Protein AF-F6RQW1-F1 (afdb_monomer_lite)

Sequence (175 aa):
MISTFKEEARGLATSPASPSTQGLGTNCGDVLDTESSKKTVKKPLDSYGLGDPAAKFSQRSPYLSSRGSIIKCFRDAAEEGYKAYHLDEYDEDKNPNGIINFGTSENKLCFDLLSSRLNQKDMHHIKPPLLQYPDWKGHMCLRNEIARFLSYYCKAPAPLKPENVSNPVLQLSEI

InterPro domains:
  IPR015421 Pyridoxal phosphate-dependent transferase, major domain [G3DSA:3.40.640.10] (122-165)
  IPR015422 Pyridoxal phosphate-dependent transferase, small domain [G3DSA:3.90.1150.10] (88-121)
  IPR015424 Pyridoxal phosphate-dependent transferase [SSF53383] (80-164)

Organism: Monodelphis domestica (NCBI:txid13616)

pLDDT: mean 70.62, std 27.82, range [26.86, 97.88]

Secondary structure (DSSP, 8-state):
-------------PPPPPPP--------------------------------TTS------TTS-HHHHHHHHHHHHHHHHHHHHHHSB-BTTTBTTSBP--S-----TTHHHHHHHHTSGGGG---GGGGSPPPTT--HHHHHHHHHHHHHTS--SSPPPTTTTT-GGGSTT--

Radius of gyration: 28.1 Å; chains: 1; bounding box: 72×67×49 Å

Structure (mmCIF, N/CA/C/O backbone):
data_AF-F6RQW1-F1
#
_entry.id   AF-F6RQW1-F1
#
loop_
_atom_site.group_PDB
_atom_site.id
_atom_site.type_symbol
_atom_site.label_atom_id
_atom_site.label_alt_id
_atom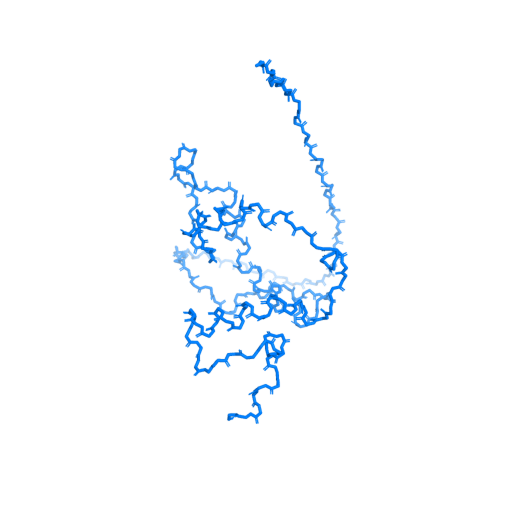_site.label_comp_id
_atom_site.label_asym_id
_atom_site.label_entity_id
_atom_site.label_seq_id
_atom_site.pdbx_PDB_ins_code
_atom_site.Cartn_x
_atom_site.Cartn_y
_atom_site.Cartn_z
_atom_site.occupancy
_atom_site.B_iso_or_equiv
_atom_site.auth_seq_id
_atom_site.auth_comp_id
_atom_site.auth_asym_id
_atom_site.auth_atom_id
_atom_site.pdbx_PDB_model_num
ATOM 1 N N . MET A 1 1 ? -16.714 41.490 -6.643 1.00 36.75 1 MET A N 1
ATOM 2 C CA . MET A 1 1 ? -15.473 42.242 -6.367 1.00 36.75 1 MET A CA 1
ATOM 3 C C . MET A 1 1 ? -14.332 41.261 -6.582 1.00 36.75 1 MET A C 1
ATOM 5 O O . MET A 1 1 ? -14.262 40.266 -5.875 1.00 36.75 1 MET A O 1
ATOM 9 N N . ILE A 1 2 ? -13.602 41.431 -7.682 1.00 39.34 2 ILE A N 1
ATOM 10 C CA . ILE A 1 2 ? -12.632 40.466 -8.213 1.00 39.34 2 ILE A CA 1
ATOM 11 C C . ILE A 1 2 ? -11.334 40.663 -7.427 1.00 39.34 2 ILE A C 1
ATOM 13 O O . ILE A 1 2 ? -10.835 41.784 -7.382 1.00 39.34 2 ILE A O 1
ATOM 17 N N . SER A 1 3 ? -10.818 39.615 -6.782 1.00 37.75 3 SER A N 1
ATOM 18 C CA . SER A 1 3 ? -9.495 39.650 -6.156 1.00 37.75 3 SER A CA 1
ATOM 19 C C . SER A 1 3 ? -8.563 38.700 -6.898 1.00 37.75 3 SER A C 1
ATOM 21 O O . SER A 1 3 ? -8.879 37.539 -7.143 1.00 37.75 3 SER A O 1
ATOM 23 N N . THR A 1 4 ? -7.458 39.287 -7.327 1.00 34.47 4 THR A N 1
ATOM 24 C CA . THR A 1 4 ? -6.377 38.787 -8.168 1.00 34.47 4 THR A CA 1
ATOM 25 C C . THR A 1 4 ? -5.566 37.688 -7.482 1.00 34.47 4 THR A C 1
ATOM 27 O O . THR A 1 4 ? -5.033 37.914 -6.396 1.00 34.47 4 THR A O 1
ATOM 30 N N . PHE A 1 5 ? -5.386 36.543 -8.143 1.00 34.56 5 PHE A N 1
ATOM 31 C CA . PHE A 1 5 ? -4.338 35.588 -7.784 1.00 34.56 5 PHE A CA 1
ATOM 32 C C . PHE A 1 5 ? -3.014 36.058 -8.386 1.00 34.56 5 PHE A C 1
ATOM 34 O O . PHE A 1 5 ? -2.886 36.205 -9.599 1.00 34.56 5 PHE A O 1
ATOM 41 N N . LYS A 1 6 ? -2.048 36.344 -7.514 1.00 30.83 6 LYS A N 1
ATOM 42 C CA . LYS A 1 6 ? -0.673 36.670 -7.879 1.00 30.83 6 LYS A CA 1
ATOM 43 C C . LYS A 1 6 ? 0.106 35.362 -7.993 1.00 30.83 6 LYS A C 1
ATOM 45 O O . LYS A 1 6 ? 0.265 34.650 -7.008 1.00 30.83 6 LYS A O 1
ATOM 50 N N . GLU A 1 7 ? 0.554 35.069 -9.204 1.00 34.03 7 GLU A N 1
ATOM 51 C CA . GLU A 1 7 ? 1.535 34.037 -9.518 1.00 34.03 7 GLU A CA 1
ATOM 52 C C . 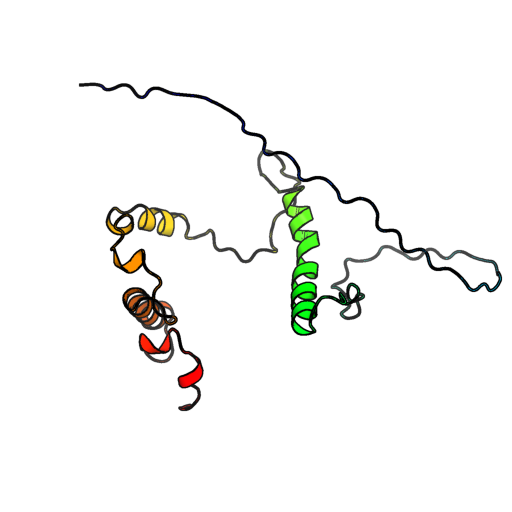GLU A 1 7 ? 2.901 34.461 -8.953 1.00 34.03 7 GLU A C 1
ATOM 54 O O . GLU A 1 7 ? 3.369 35.572 -9.214 1.00 34.03 7 GLU A O 1
ATOM 59 N N . GLU A 1 8 ? 3.534 33.601 -8.154 1.00 28.55 8 GLU A N 1
ATOM 60 C CA . GLU A 1 8 ? 4.944 33.747 -7.796 1.00 28.55 8 GLU A CA 1
ATOM 61 C C . GLU A 1 8 ? 5.686 32.450 -8.129 1.00 28.55 8 GLU A C 1
ATOM 63 O O . GLU A 1 8 ? 5.578 31.438 -7.439 1.00 28.55 8 GLU A O 1
ATOM 68 N N . ALA A 1 9 ? 6.439 32.505 -9.225 1.00 37.00 9 ALA A N 1
ATOM 69 C CA . ALA A 1 9 ? 7.482 31.557 -9.568 1.00 37.00 9 ALA A CA 1
ATOM 70 C C . ALA A 1 9 ? 8.755 31.888 -8.777 1.00 37.00 9 ALA A C 1
ATOM 72 O O . ALA A 1 9 ? 9.210 33.029 -8.816 1.00 37.00 9 ALA A O 1
ATOM 73 N N . ARG A 1 10 ? 9.324 30.890 -8.091 1.00 32.34 10 ARG A N 1
ATOM 74 C CA . ARG A 1 10 ? 10.693 30.793 -7.530 1.00 32.34 10 ARG A CA 1
ATOM 75 C C . ARG A 1 10 ? 10.733 29.450 -6.787 1.00 32.34 10 ARG A C 1
ATOM 77 O O . ARG A 1 10 ? 9.860 29.200 -5.974 1.00 32.34 10 ARG A O 1
ATOM 84 N N . GLY A 1 11 ? 11.650 28.513 -6.952 1.00 29.45 11 GLY A N 1
ATOM 85 C CA . GLY A 1 11 ? 12.872 28.348 -7.722 1.00 29.45 11 GLY A CA 1
ATOM 86 C C . GLY A 1 11 ? 13.408 26.962 -7.321 1.00 29.45 11 GLY A C 1
ATOM 87 O O . GLY A 1 11 ? 13.123 26.492 -6.217 1.00 29.45 11 GLY A O 1
ATOM 88 N N . LEU A 1 12 ? 14.122 26.280 -8.220 1.00 34.78 12 LEU A N 1
ATOM 89 C CA . LEU A 1 12 ? 14.779 25.004 -7.928 1.00 34.78 12 LEU A CA 1
ATOM 90 C C . LEU A 1 12 ? 15.654 25.127 -6.671 1.00 34.78 12 LEU A C 1
ATOM 92 O O . LEU A 1 12 ? 16.595 25.919 -6.649 1.00 34.78 12 LEU A O 1
ATOM 96 N N . ALA A 1 13 ? 15.390 24.295 -5.667 1.00 28.39 13 ALA A N 1
ATOM 97 C CA . ALA A 1 13 ? 16.327 24.024 -4.587 1.00 28.39 13 ALA A CA 1
ATOM 98 C C . ALA A 1 13 ? 16.864 22.600 -4.763 1.00 28.39 13 ALA A C 1
ATOM 100 O O . ALA A 1 13 ? 16.285 21.620 -4.299 1.00 28.39 13 ALA A O 1
ATOM 101 N N . THR A 1 14 ? 17.972 22.507 -5.494 1.00 33.06 14 THR A N 1
ATOM 102 C CA . THR A 1 14 ? 18.844 21.336 -5.572 1.00 33.06 14 THR A CA 1
ATOM 103 C C . THR A 1 14 ? 19.398 21.055 -4.176 1.00 33.06 14 THR A C 1
ATOM 105 O O . THR A 1 14 ? 20.117 21.885 -3.622 1.00 33.06 14 THR A O 1
ATOM 108 N N . SER A 1 15 ? 19.062 19.907 -3.589 1.00 31.03 15 SER A N 1
ATOM 109 C CA . SER A 1 15 ? 19.667 19.480 -2.323 1.00 31.03 15 SER A CA 1
ATOM 110 C C . SER A 1 15 ? 21.021 18.809 -2.605 1.00 31.03 15 SER A C 1
ATOM 112 O O . SER A 1 15 ? 21.099 17.989 -3.525 1.00 31.03 15 SER A O 1
ATOM 114 N N . PRO A 1 16 ? 22.102 19.166 -1.890 1.00 33.16 16 PRO A N 1
ATOM 115 C CA . PRO A 1 16 ? 23.449 18.710 -2.208 1.00 33.16 16 PRO A CA 1
ATOM 116 C C . PRO A 1 16 ? 23.653 17.225 -1.886 1.00 33.16 16 PRO A C 1
ATOM 118 O O . PRO A 1 16 ? 23.247 16.718 -0.839 1.00 33.16 16 PRO A O 1
ATOM 121 N N . ALA A 1 17 ? 24.332 16.548 -2.812 1.00 31.11 17 ALA A N 1
ATOM 122 C CA . ALA A 1 17 ? 24.816 15.184 -2.681 1.00 31.11 17 ALA A CA 1
ATOM 123 C C . ALA A 1 17 ? 25.651 15.006 -1.402 1.00 31.11 17 ALA A C 1
ATOM 125 O O . ALA A 1 17 ? 26.542 15.801 -1.103 1.00 31.11 17 ALA A O 1
ATOM 126 N N . SER A 1 18 ? 25.375 13.934 -0.660 1.00 34.59 18 SER A N 1
ATOM 127 C CA . SER A 1 18 ? 26.215 13.514 0.464 1.00 34.59 18 SER A CA 1
ATOM 128 C C . SER A 1 18 ? 27.504 12.859 -0.060 1.00 34.59 18 SER A C 1
ATOM 130 O O . SER A 1 18 ? 27.444 12.109 -1.037 1.00 34.59 18 SER A O 1
ATOM 132 N N . PRO A 1 19 ? 28.672 13.140 0.546 1.00 31.61 19 PRO A N 1
ATOM 133 C CA . PRO A 1 19 ? 29.965 12.748 0.002 1.00 31.61 19 PRO A CA 1
ATOM 134 C C . PRO A 1 19 ? 30.224 11.245 0.133 1.00 31.61 19 PRO A C 1
ATOM 136 O O . PRO A 1 19 ? 29.923 10.614 1.146 1.00 31.61 19 PRO A O 1
ATOM 139 N N . SER A 1 20 ? 30.841 10.697 -0.914 1.00 31.69 20 SER A N 1
ATOM 140 C CA . SER A 1 20 ? 31.350 9.333 -0.983 1.00 31.69 20 SER A CA 1
ATOM 141 C C . SER A 1 20 ? 32.371 9.063 0.121 1.00 31.69 20 SER A C 1
ATOM 143 O O . SER A 1 20 ? 33.364 9.783 0.234 1.00 31.69 20 SER A O 1
ATOM 145 N N . THR A 1 21 ? 32.207 7.974 0.866 1.00 33.12 21 THR A N 1
ATOM 146 C CA . THR A 1 21 ? 33.311 7.404 1.643 1.00 33.12 21 THR A CA 1
ATOM 147 C C . THR A 1 21 ? 34.084 6.453 0.735 1.00 33.12 21 THR A C 1
ATOM 149 O O . THR A 1 21 ? 33.697 5.305 0.530 1.00 33.12 21 THR A O 1
ATOM 152 N N . GLN A 1 22 ? 35.161 6.963 0.139 1.00 31.77 22 GLN A N 1
ATOM 153 C CA . GLN A 1 22 ? 36.210 6.125 -0.427 1.00 31.77 22 GLN A CA 1
ATOM 154 C C . GLN A 1 22 ? 37.004 5.461 0.703 1.00 31.77 22 GLN A C 1
ATOM 156 O O . GLN A 1 22 ? 37.346 6.107 1.689 1.00 31.77 22 GLN A O 1
ATOM 161 N N . GLY A 1 23 ? 37.354 4.194 0.483 1.00 32.53 23 GLY A N 1
ATOM 162 C CA . GLY A 1 23 ? 38.606 3.609 0.949 1.00 32.53 23 GLY A CA 1
ATOM 163 C C . GLY A 1 23 ? 38.657 3.177 2.410 1.00 32.53 23 GLY A C 1
ATOM 164 O O . GLY A 1 23 ? 39.188 3.888 3.254 1.00 32.53 23 GLY A O 1
ATOM 165 N N . LEU A 1 24 ? 38.278 1.927 2.676 1.00 29.42 24 LEU A N 1
ATOM 166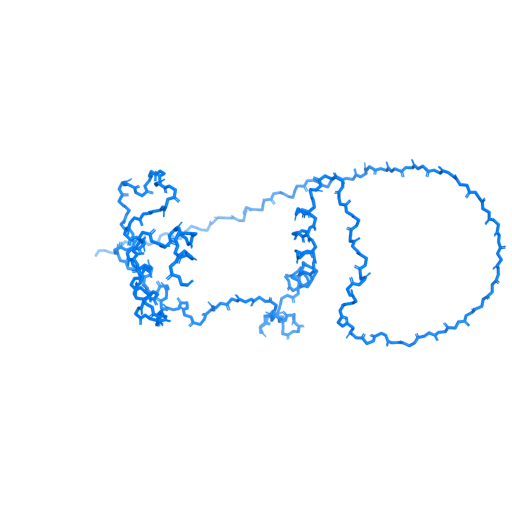 C CA . LEU A 1 24 ? 38.972 1.159 3.704 1.00 29.42 24 LEU A CA 1
ATOM 167 C C . LEU A 1 24 ? 39.499 -0.118 3.062 1.00 29.42 24 LEU A C 1
ATOM 169 O O . LEU A 1 24 ? 38.782 -1.098 2.876 1.00 29.42 24 LEU A O 1
ATOM 173 N N . GLY A 1 25 ? 40.757 -0.039 2.631 1.00 30.44 25 GLY A N 1
ATOM 174 C CA . GLY A 1 25 ? 41.509 -1.195 2.185 1.00 30.44 25 GLY A CA 1
ATOM 175 C C . GLY A 1 25 ? 41.657 -2.187 3.331 1.00 30.44 25 GLY A C 1
ATOM 176 O O . GLY A 1 25 ? 41.841 -1.814 4.489 1.00 30.44 25 GLY A O 1
ATOM 177 N N . THR A 1 26 ? 41.595 -3.467 3.007 1.00 29.75 26 THR A N 1
ATOM 178 C CA . THR A 1 26 ? 42.080 -4.512 3.901 1.00 29.75 26 THR A CA 1
ATOM 179 C C . THR A 1 26 ? 42.995 -5.395 3.075 1.00 29.75 26 THR A C 1
ATOM 181 O O . THR A 1 26 ? 42.563 -6.307 2.381 1.00 29.75 26 THR A O 1
ATOM 184 N N . ASN A 1 27 ? 44.276 -5.030 3.101 1.00 28.92 27 ASN A N 1
ATOM 185 C CA . ASN A 1 27 ? 45.362 -5.944 2.794 1.00 28.92 27 ASN A CA 1
ATOM 186 C C . ASN A 1 27 ? 45.441 -6.978 3.920 1.00 28.92 27 ASN A C 1
ATOM 188 O O . ASN A 1 27 ? 45.518 -6.589 5.082 1.00 28.92 27 ASN A O 1
ATOM 192 N N . CYS A 1 28 ? 45.491 -8.255 3.555 1.00 29.55 28 CYS A N 1
ATOM 193 C CA . CYS A 1 28 ? 46.308 -9.266 4.225 1.00 29.55 28 CYS A CA 1
ATOM 194 C C . CYS A 1 28 ? 46.630 -10.355 3.189 1.00 29.55 28 CYS A C 1
ATOM 196 O O . CYS A 1 28 ? 45.740 -11.107 2.793 1.00 29.55 28 CYS A O 1
ATOM 198 N N . GLY A 1 29 ? 47.890 -10.388 2.731 1.00 27.50 29 GLY A N 1
ATOM 199 C CA . GLY A 1 29 ? 48.512 -11.572 2.115 1.00 27.50 29 GLY A CA 1
ATOM 200 C C . GLY A 1 29 ? 48.717 -12.665 3.171 1.00 27.50 29 GLY A C 1
ATOM 201 O O . GLY A 1 29 ? 48.343 -12.488 4.327 1.00 27.50 29 GLY A O 1
ATOM 202 N N . ASP A 1 30 ? 49.281 -13.832 2.910 1.00 28.86 30 ASP A N 1
ATOM 203 C CA . ASP A 1 30 ? 49.892 -14.489 1.752 1.00 28.86 30 ASP A CA 1
ATOM 204 C C . ASP A 1 30 ? 49.701 -15.997 2.015 1.00 28.86 30 ASP A C 1
ATOM 206 O O . ASP A 1 30 ? 49.583 -16.384 3.175 1.00 28.86 30 ASP A O 1
ATOM 210 N N . VAL A 1 31 ? 49.704 -16.843 0.982 1.00 26.86 31 VAL A N 1
ATOM 211 C CA . VAL A 1 31 ? 50.581 -18.032 0.867 1.00 26.86 31 VAL A CA 1
ATOM 212 C C . VAL A 1 31 ? 50.398 -18.606 -0.543 1.00 26.86 31 VAL A C 1
ATOM 214 O O . VAL A 1 31 ? 49.288 -18.851 -1.010 1.00 26.86 31 VAL A O 1
ATOM 217 N N . LEU A 1 32 ? 51.537 -18.749 -1.215 1.00 37.31 32 LEU A N 1
ATOM 218 C CA . LEU A 1 32 ? 51.747 -19.230 -2.577 1.00 37.31 32 LEU A CA 1
ATOM 219 C C . LEU A 1 32 ? 51.485 -20.737 -2.700 1.00 37.31 32 LEU A C 1
ATOM 221 O O . LEU A 1 32 ? 51.855 -21.473 -1.795 1.00 37.31 32 LEU A O 1
ATOM 225 N N . ASP A 1 33 ? 50.977 -21.177 -3.857 1.00 29.11 33 ASP A N 1
ATOM 226 C CA . ASP A 1 33 ? 51.566 -22.309 -4.590 1.00 29.11 33 ASP A CA 1
ATOM 227 C C . ASP A 1 33 ? 51.076 -22.392 -6.058 1.00 29.11 33 ASP A C 1
ATOM 229 O O . ASP A 1 33 ? 49.920 -22.682 -6.347 1.00 29.11 33 ASP A O 1
ATOM 233 N N . THR A 1 34 ? 52.015 -22.071 -6.955 1.00 28.38 34 THR A N 1
ATOM 234 C CA . THR A 1 34 ? 52.484 -22.810 -8.149 1.00 28.38 34 THR A CA 1
ATOM 235 C C . THR A 1 34 ? 51.514 -23.257 -9.277 1.00 28.38 34 THR A C 1
ATOM 237 O O . THR A 1 34 ? 50.506 -23.921 -9.075 1.00 28.38 34 THR A O 1
ATOM 240 N N . GLU A 1 35 ? 51.912 -22.900 -10.512 1.00 28.61 35 GLU A N 1
ATOM 241 C CA . GLU A 1 35 ? 51.287 -23.043 -11.847 1.00 28.61 35 GLU A CA 1
ATOM 242 C C . GLU A 1 35 ? 50.701 -24.417 -12.254 1.00 28.61 35 GLU A C 1
ATOM 244 O O . GLU A 1 35 ? 51.266 -25.453 -11.920 1.00 28.61 35 GLU A O 1
ATOM 249 N N . SER A 1 36 ? 49.709 -24.420 -13.175 1.00 27.06 36 SER A N 1
ATOM 250 C CA . SER A 1 36 ? 49.837 -25.089 -14.499 1.00 27.06 36 SER A CA 1
ATOM 251 C C . SER A 1 36 ? 48.648 -24.865 -15.471 1.00 27.06 36 SER A C 1
ATOM 253 O O . SER A 1 36 ? 47.511 -25.255 -15.226 1.00 27.06 36 SER A O 1
ATOM 255 N N . SER A 1 37 ? 48.970 -24.237 -16.608 1.00 31.08 37 SER A N 1
ATOM 256 C CA . SER A 1 37 ? 48.526 -24.419 -18.011 1.00 31.08 37 SER A CA 1
ATOM 257 C C . SER A 1 37 ? 47.265 -25.238 -18.432 1.00 31.08 37 SER A C 1
ATOM 259 O O . SER A 1 37 ? 47.185 -26.444 -18.226 1.00 31.08 37 SER A O 1
ATOM 261 N N . LYS A 1 38 ? 46.486 -24.595 -19.337 1.00 31.30 38 LYS A N 1
ATOM 262 C CA . LYS A 1 38 ? 45.814 -25.088 -20.584 1.00 31.30 38 LYS A CA 1
ATOM 263 C C . LYS A 1 38 ? 44.316 -25.500 -20.602 1.00 31.30 38 LYS A C 1
ATOM 265 O O . LYS A 1 38 ? 43.949 -26.614 -20.262 1.00 31.30 38 LYS A O 1
ATOM 270 N N . LYS A 1 39 ? 43.566 -24.677 -21.365 1.00 30.62 39 LYS A N 1
ATOM 271 C CA . LYS A 1 39 ? 42.705 -24.984 -22.546 1.00 30.62 39 LYS A CA 1
ATOM 272 C C . LYS A 1 39 ? 41.180 -24.770 -22.418 1.00 30.62 39 LYS A C 1
ATOM 274 O O . LYS A 1 39 ? 40.499 -25.282 -21.545 1.00 30.62 39 LYS A O 1
ATOM 279 N N . THR A 1 40 ? 40.695 -24.013 -23.404 1.00 37.41 40 THR A N 1
ATOM 280 C CA . THR A 1 40 ? 39.353 -23.511 -23.732 1.00 37.41 40 THR A CA 1
ATOM 281 C C . THR A 1 40 ? 38.262 -24.574 -23.895 1.00 37.41 40 THR A C 1
ATOM 283 O O . THR A 1 40 ? 38.472 -25.515 -24.654 1.00 37.41 40 THR A O 1
ATOM 286 N N . VAL A 1 41 ? 37.052 -24.314 -23.373 1.00 29.30 41 VAL A N 1
ATOM 287 C CA . VAL A 1 41 ? 35.773 -24.760 -23.970 1.00 29.30 41 VAL A CA 1
ATOM 288 C C . VAL A 1 41 ? 34.698 -23.690 -23.721 1.00 29.30 41 VAL A C 1
ATOM 290 O O . VAL A 1 41 ? 34.424 -23.326 -22.582 1.00 29.30 41 VAL A O 1
ATOM 293 N N . LYS A 1 42 ? 34.102 -23.172 -24.803 1.00 42.56 42 LYS A N 1
ATOM 294 C CA . LYS A 1 42 ? 32.938 -22.271 -24.782 1.00 42.56 42 LYS A CA 1
ATOM 295 C C . LYS A 1 42 ? 31.710 -23.040 -24.270 1.00 42.56 42 LYS A C 1
ATOM 297 O O . LYS A 1 42 ? 31.465 -24.141 -24.760 1.00 42.56 42 LYS A O 1
ATOM 302 N N . LYS A 1 43 ? 30.918 -22.463 -23.358 1.00 31.64 43 LYS A N 1
ATOM 303 C CA . LYS A 1 43 ? 29.569 -22.954 -23.021 1.00 31.64 43 LYS A CA 1
ATOM 304 C C . LYS A 1 43 ? 28.496 -21.902 -23.348 1.00 31.64 43 LYS A C 1
ATOM 306 O O . LYS A 1 43 ? 28.815 -20.715 -23.343 1.00 31.64 43 LYS A O 1
ATOM 311 N N . PRO A 1 44 ? 27.285 -22.346 -23.728 1.00 31.92 44 PRO A N 1
ATOM 312 C CA . PRO A 1 44 ? 26.281 -21.521 -24.384 1.00 31.92 44 PRO A CA 1
ATOM 313 C C . PRO A 1 44 ? 25.393 -20.765 -23.391 1.00 31.92 44 PRO A C 1
ATOM 315 O O . PRO A 1 44 ? 25.065 -21.295 -22.339 1.00 31.92 44 PRO A O 1
ATOM 318 N N . LEU A 1 45 ? 25.009 -19.558 -23.817 1.00 33.62 45 LEU A N 1
ATOM 319 C CA . LEU A 1 45 ? 23.781 -18.809 -23.526 1.00 33.62 45 LEU A CA 1
ATOM 320 C C . LEU A 1 45 ? 23.000 -19.255 -22.273 1.00 33.62 45 LEU A C 1
ATOM 322 O O . LEU A 1 45 ? 22.186 -20.177 -22.337 1.00 33.62 45 LEU A O 1
ATOM 326 N N . ASP A 1 46 ? 23.223 -18.554 -21.160 1.00 33.25 46 ASP A N 1
ATOM 327 C CA . ASP A 1 46 ? 22.472 -18.745 -19.922 1.00 33.25 46 ASP A CA 1
ATOM 328 C C . ASP A 1 46 ? 21.017 -18.296 -20.114 1.00 33.25 46 ASP A C 1
ATOM 330 O O . ASP A 1 46 ? 20.698 -17.117 -20.268 1.00 33.25 46 ASP A O 1
ATOM 334 N N . SER A 1 47 ? 20.126 -19.283 -20.125 1.00 33.53 47 SER A N 1
ATOM 335 C CA . SER A 1 47 ? 18.691 -19.121 -19.943 1.00 33.53 47 SER A CA 1
ATOM 336 C C . SER A 1 47 ? 18.412 -18.472 -18.588 1.00 33.53 47 SER A C 1
ATOM 338 O O . SER A 1 47 ? 18.967 -18.918 -17.586 1.00 33.53 47 SER A O 1
ATOM 340 N N . TYR A 1 48 ? 17.521 -17.480 -18.557 1.00 39.03 48 TYR A N 1
ATOM 341 C CA . TYR A 1 48 ? 17.018 -16.817 -17.351 1.00 39.03 48 TYR A CA 1
ATOM 342 C C . TYR A 1 48 ? 16.535 -17.843 -16.315 1.00 39.03 48 TYR A C 1
ATOM 344 O O . TYR A 1 48 ? 15.421 -18.364 -16.385 1.00 39.03 48 TYR A O 1
ATOM 352 N N . GLY A 1 49 ? 17.429 -18.178 -15.387 1.00 32.97 49 GLY A N 1
ATOM 353 C CA . GLY A 1 49 ? 17.224 -19.167 -14.346 1.00 32.97 49 GLY A CA 1
ATOM 354 C C . GLY A 1 49 ? 16.592 -18.521 -13.126 1.00 32.97 49 GLY A C 1
ATOM 355 O O . GLY A 1 49 ? 17.174 -17.632 -12.510 1.00 32.97 49 GLY A O 1
ATOM 356 N N . LEU A 1 50 ? 15.404 -19.009 -12.778 1.00 41.41 50 LEU A N 1
ATOM 357 C CA . LEU A 1 50 ? 14.830 -18.931 -11.442 1.00 41.41 50 LEU A CA 1
ATOM 358 C C . LEU A 1 50 ? 15.929 -19.266 -10.419 1.00 41.41 50 LEU A C 1
ATOM 360 O O . LEU A 1 50 ? 16.479 -20.365 -10.453 1.00 41.41 50 LEU A O 1
ATOM 364 N N . GLY A 1 51 ? 16.292 -18.282 -9.594 1.00 42.84 51 GLY A N 1
ATOM 365 C CA . GLY A 1 51 ? 17.494 -18.307 -8.764 1.00 42.84 51 GLY A CA 1
ATOM 366 C C . GLY A 1 51 ? 17.644 -19.591 -7.949 1.00 42.84 51 GLY A C 1
ATOM 367 O O . GLY A 1 51 ? 16.737 -20.000 -7.226 1.00 42.84 51 GLY A O 1
ATOM 368 N N . ASP A 1 52 ? 18.817 -20.206 -8.076 1.00 40.75 52 ASP A N 1
ATOM 369 C CA . ASP A 1 52 ? 19.282 -21.304 -7.237 1.00 40.75 52 ASP A CA 1
ATOM 370 C C . ASP A 1 52 ? 19.174 -20.898 -5.749 1.00 40.75 52 ASP A C 1
ATOM 372 O O . ASP A 1 52 ? 19.712 -19.855 -5.373 1.00 40.75 52 ASP A O 1
ATOM 376 N N . PRO A 1 53 ? 18.517 -21.673 -4.865 1.00 47.28 53 PRO A N 1
ATOM 377 C CA . PRO A 1 53 ? 18.531 -21.411 -3.423 1.00 47.28 53 PRO A CA 1
ATOM 378 C C . PRO A 1 53 ? 19.937 -21.512 -2.796 1.00 47.28 53 PRO A C 1
ATOM 380 O O . PRO A 1 53 ? 20.116 -21.120 -1.642 1.00 47.28 53 PRO A O 1
ATOM 383 N N . ALA A 1 54 ? 20.938 -22.003 -3.538 1.00 41.62 54 ALA A N 1
ATOM 384 C CA . ALA A 1 54 ? 22.358 -21.937 -3.195 1.00 41.62 54 ALA A CA 1
ATOM 385 C C . ALA A 1 54 ? 23.074 -20.680 -3.738 1.00 41.62 54 ALA A C 1
ATOM 387 O O . ALA A 1 54 ? 24.293 -20.551 -3.564 1.00 41.62 54 ALA A O 1
ATOM 388 N N . ALA A 1 55 ? 22.348 -19.737 -4.359 1.00 48.56 55 ALA A N 1
ATOM 389 C CA . ALA A 1 55 ? 22.868 -18.429 -4.740 1.00 48.56 55 ALA A CA 1
ATOM 390 C C . ALA A 1 55 ? 23.476 -17.768 -3.502 1.00 48.56 55 ALA A C 1
ATOM 392 O O . ALA A 1 55 ? 22.801 -17.484 -2.513 1.00 48.56 55 ALA A O 1
ATOM 393 N N . LYS A 1 56 ? 24.802 -17.631 -3.559 1.00 46.66 56 LYS A N 1
ATOM 394 C CA . LYS A 1 56 ? 25.691 -17.280 -2.458 1.00 46.66 56 LYS A CA 1
ATOM 395 C C . LYS A 1 56 ? 25.054 -16.221 -1.570 1.00 46.66 56 LYS A C 1
ATOM 397 O O . LYS A 1 56 ? 24.912 -15.076 -1.993 1.00 46.66 56 LYS A O 1
ATOM 402 N N . PHE A 1 57 ? 24.715 -16.609 -0.339 1.00 51.41 57 PHE A N 1
ATOM 403 C CA . PHE A 1 57 ? 24.373 -15.663 0.711 1.00 51.41 57 PHE A CA 1
ATOM 404 C C . PHE A 1 57 ? 25.415 -14.548 0.672 1.00 51.41 57 PHE A C 1
ATOM 406 O O . PHE A 1 57 ? 26.604 -14.805 0.890 1.00 51.41 57 PHE A O 1
ATOM 413 N N . SER A 1 58 ? 24.973 -13.331 0.342 1.00 57.91 58 SER A N 1
ATOM 414 C CA . SER A 1 58 ? 25.775 -12.126 0.520 1.00 57.91 58 SER A CA 1
ATOM 415 C C . SER A 1 58 ? 26.397 -12.236 1.906 1.00 57.91 58 SER A C 1
ATOM 417 O O . SER A 1 58 ? 25.659 -12.505 2.861 1.00 57.91 58 SER A O 1
ATOM 419 N N . GLN A 1 59 ? 27.736 -12.196 1.989 1.00 63.59 59 GLN A N 1
ATOM 420 C CA . GLN A 1 59 ? 28.464 -12.598 3.194 1.00 63.59 59 GLN A CA 1
ATOM 421 C C . GLN A 1 59 ? 27.761 -12.054 4.432 1.00 63.59 59 GLN A C 1
ATOM 423 O O . GLN A 1 59 ? 27.449 -10.860 4.514 1.00 63.59 59 GLN A O 1
ATOM 428 N N . ARG A 1 60 ? 27.443 -12.961 5.360 1.00 69.25 60 ARG A N 1
ATOM 429 C CA . ARG A 1 60 ? 26.677 -12.628 6.552 1.00 69.25 60 ARG A CA 1
ATOM 430 C C . ARG A 1 60 ? 27.383 -11.479 7.259 1.00 69.25 60 ARG A C 1
ATOM 432 O O . ARG A 1 60 ? 28.501 -11.644 7.734 1.00 69.25 60 ARG A O 1
ATOM 439 N N . SER A 1 61 ? 26.731 -10.318 7.288 1.00 78.31 61 SER A N 1
ATOM 440 C CA . SER A 1 61 ? 27.302 -9.140 7.930 1.00 78.31 61 SER A CA 1
ATOM 441 C C . SER A 1 61 ? 27.635 -9.487 9.382 1.00 78.31 61 SER A C 1
ATOM 443 O O . SER A 1 61 ? 26.743 -9.966 10.091 1.00 78.31 61 SER A O 1
ATOM 445 N N . PRO A 1 62 ? 28.865 -9.223 9.854 1.00 85.81 62 PRO A N 1
ATOM 446 C CA . PRO A 1 62 ? 29.227 -9.475 11.245 1.00 85.81 62 PRO A CA 1
ATOM 447 C C . PRO A 1 62 ? 28.449 -8.565 12.210 1.00 85.81 62 PRO A C 1
ATOM 449 O O . PRO A 1 62 ? 28.387 -8.838 13.404 1.00 85.81 62 PRO A O 1
ATOM 452 N N . TYR A 1 63 ? 27.817 -7.507 11.692 1.00 92.44 63 TYR A N 1
ATOM 453 C CA . TYR A 1 63 ? 27.036 -6.538 12.457 1.00 92.44 63 TYR A CA 1
ATOM 454 C C . TYR A 1 63 ? 25.540 -6.876 12.534 1.00 92.44 63 TYR A C 1
ATOM 456 O O . TYR A 1 63 ? 24.791 -6.176 13.215 1.00 92.44 63 TYR A O 1
ATOM 464 N N . LEU A 1 64 ? 25.072 -7.918 11.831 1.00 92.62 64 LEU A N 1
ATOM 465 C CA . LEU A 1 64 ? 23.661 -8.310 11.830 1.00 92.62 64 LEU A CA 1
ATOM 466 C C . LEU A 1 64 ? 23.433 -9.596 12.624 1.00 92.62 64 LEU A C 1
ATOM 468 O O . LEU A 1 64 ? 24.111 -10.608 12.453 1.00 92.62 64 LEU A O 1
ATOM 472 N N . SER A 1 65 ? 22.374 -9.597 13.433 1.00 93.69 65 SER A N 1
ATOM 473 C CA . SER A 1 65 ? 21.854 -10.824 14.041 1.00 93.69 65 SER A CA 1
ATOM 474 C C . SER A 1 65 ? 21.388 -11.822 12.971 1.00 93.69 65 SER A C 1
ATOM 476 O O . SER A 1 65 ? 21.221 -11.472 11.799 1.00 93.69 65 SER A O 1
ATOM 478 N N . SER A 1 66 ? 21.117 -13.077 13.352 1.00 89.25 66 SER A N 1
ATOM 479 C CA . SER A 1 66 ? 20.525 -14.071 12.432 1.00 89.25 66 SER A CA 1
ATOM 480 C C . SER A 1 66 ? 19.227 -13.555 11.803 1.00 89.25 66 SER A C 1
ATOM 482 O O . SER A 1 66 ? 19.062 -13.620 10.589 1.00 89.25 66 SER A O 1
ATOM 484 N N . ARG A 1 67 ? 18.345 -12.949 12.613 1.00 92.12 67 ARG A N 1
ATOM 485 C CA . ARG A 1 67 ? 17.094 -12.343 12.132 1.00 92.12 67 ARG A CA 1
ATOM 486 C C . ARG A 1 67 ? 17.358 -11.176 11.177 1.00 92.12 67 ARG A C 1
ATOM 488 O O . ARG A 1 67 ? 16.720 -11.101 10.133 1.00 92.12 67 ARG A O 1
ATOM 495 N N . GLY A 1 68 ? 18.309 -10.299 11.506 1.00 91.69 68 GLY A N 1
ATOM 496 C CA . GLY A 1 68 ? 18.704 -9.194 10.626 1.00 91.69 68 GLY A CA 1
ATOM 497 C C . GLY A 1 68 ? 19.279 -9.682 9.293 1.00 91.69 68 GLY A C 1
ATOM 498 O O . GLY A 1 68 ? 18.975 -9.117 8.248 1.00 91.69 68 GLY A O 1
ATOM 499 N N . SER A 1 69 ? 20.040 -10.777 9.322 1.00 88.81 69 SER A N 1
ATOM 500 C CA . SER A 1 69 ? 20.625 -11.396 8.127 1.00 88.81 69 SER A CA 1
ATOM 501 C C . SER A 1 69 ? 19.548 -11.961 7.195 1.00 88.81 69 SER A C 1
ATOM 503 O O . SER A 1 69 ? 19.610 -11.739 5.990 1.00 88.81 69 SER A O 1
ATOM 505 N N . ILE A 1 70 ? 18.528 -12.630 7.747 1.00 88.38 70 ILE A N 1
ATOM 506 C CA . ILE A 1 70 ? 17.393 -13.159 6.972 1.00 88.38 70 ILE A CA 1
ATOM 507 C C . ILE A 1 70 ? 16.602 -12.018 6.318 1.00 88.38 70 ILE A C 1
ATOM 509 O O . ILE A 1 70 ? 16.333 -12.067 5.121 1.00 88.38 70 ILE A O 1
ATOM 513 N N . ILE A 1 71 ? 16.273 -10.965 7.077 1.00 87.94 71 ILE A N 1
ATOM 514 C CA . ILE A 1 71 ? 15.544 -9.797 6.551 1.00 87.94 71 ILE A CA 1
ATOM 515 C C . ILE A 1 71 ? 16.326 -9.128 5.414 1.00 87.94 71 ILE A C 1
ATOM 517 O O . ILE A 1 71 ? 15.731 -8.753 4.405 1.00 87.94 71 ILE A O 1
ATOM 521 N N . LYS A 1 72 ? 17.650 -8.997 5.565 1.00 87.75 72 LYS A N 1
ATOM 522 C CA . LYS A 1 72 ? 18.514 -8.457 4.514 1.00 87.75 72 LYS A CA 1
ATOM 523 C C . LYS A 1 72 ? 18.418 -9.294 3.235 1.00 87.75 72 LYS A C 1
ATOM 525 O O . LYS A 1 72 ? 18.186 -8.724 2.182 1.00 87.75 72 LYS A O 1
ATOM 530 N N . CYS A 1 73 ? 18.499 -10.622 3.330 1.00 82.31 73 CYS A N 1
ATOM 531 C CA . CYS A 1 73 ? 18.408 -11.492 2.151 1.00 82.31 73 CYS A CA 1
ATOM 532 C C . CYS A 1 73 ? 17.106 -11.277 1.360 1.00 82.31 73 CYS A C 1
ATOM 534 O O . CYS A 1 73 ? 17.148 -11.152 0.141 1.00 82.31 73 CYS A O 1
ATOM 536 N N . 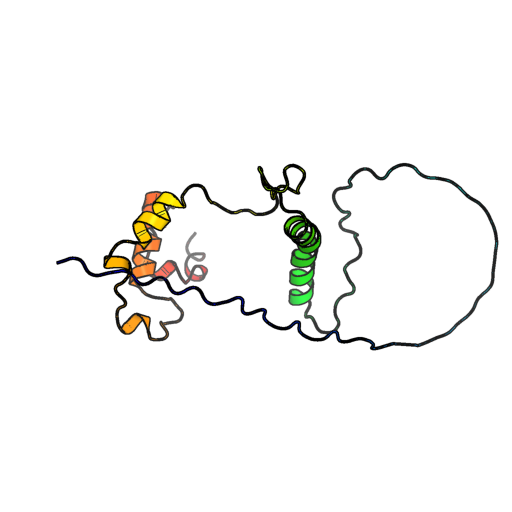PHE A 1 74 ? 15.960 -11.182 2.046 1.00 79.31 74 PHE A N 1
ATOM 537 C CA . PHE A 1 74 ? 14.678 -10.901 1.387 1.00 79.31 74 PHE A CA 1
ATOM 538 C C . PHE A 1 74 ? 14.653 -9.541 0.683 1.00 79.31 74 PHE A C 1
ATOM 540 O O . PHE A 1 74 ? 14.063 -9.418 -0.386 1.00 79.31 74 PHE A O 1
ATOM 547 N N . ARG A 1 75 ? 15.279 -8.520 1.278 1.00 83.19 75 ARG A N 1
ATOM 548 C CA . ARG A 1 75 ? 15.373 -7.181 0.684 1.00 83.19 75 ARG A CA 1
ATOM 549 C C . ARG A 1 75 ? 16.272 -7.180 -0.548 1.00 83.19 75 ARG A C 1
ATOM 551 O O . ARG A 1 75 ? 15.852 -6.680 -1.587 1.00 83.19 75 ARG A O 1
ATOM 558 N N . ASP A 1 76 ? 17.474 -7.734 -0.421 1.00 83.81 76 ASP A N 1
ATOM 559 C CA . ASP A 1 76 ? 18.486 -7.734 -1.479 1.00 83.81 76 ASP A CA 1
ATOM 560 C C . ASP A 1 76 ? 17.947 -8.427 -2.745 1.00 83.81 76 ASP A C 1
ATOM 562 O O . ASP A 1 76 ? 18.164 -7.941 -3.852 1.00 83.81 76 ASP A O 1
ATOM 566 N N . ALA A 1 77 ? 17.157 -9.498 -2.585 1.00 78.81 77 ALA A N 1
ATOM 567 C CA . ALA A 1 77 ? 16.566 -10.248 -3.695 1.00 78.81 77 ALA A CA 1
ATOM 568 C C . ALA A 1 77 ? 15.656 -9.410 -4.617 1.00 78.81 77 ALA A C 1
ATOM 570 O O . ALA A 1 77 ? 15.553 -9.709 -5.804 1.00 78.81 77 ALA A O 1
ATOM 571 N N . ALA A 1 78 ? 14.996 -8.372 -4.095 1.00 80.38 78 ALA A N 1
ATOM 572 C CA . ALA A 1 78 ? 14.114 -7.501 -4.877 1.00 80.38 78 ALA A CA 1
ATOM 573 C C . ALA A 1 78 ? 14.771 -6.160 -5.261 1.00 80.38 78 ALA A C 1
ATOM 575 O O . ALA A 1 78 ? 14.247 -5.432 -6.105 1.00 80.38 78 ALA A O 1
ATOM 576 N N . GLU A 1 79 ? 15.902 -5.810 -4.641 1.00 88.25 79 GLU A N 1
ATOM 577 C CA . GLU A 1 79 ? 16.498 -4.476 -4.738 1.00 88.25 79 GLU A CA 1
ATOM 578 C C . GLU A 1 79 ? 17.074 -4.178 -6.128 1.00 88.25 79 GLU A C 1
ATOM 580 O O . GLU A 1 79 ? 16.902 -3.067 -6.629 1.00 88.25 79 GLU A O 1
ATOM 585 N N . GLU A 1 80 ? 17.740 -5.148 -6.759 1.00 88.69 80 GLU A N 1
ATOM 586 C CA . GLU A 1 80 ? 18.370 -4.960 -8.073 1.00 88.69 80 GLU A CA 1
ATOM 587 C C . GLU A 1 80 ? 17.335 -4.616 -9.151 1.00 88.69 80 GLU A C 1
ATOM 589 O O . GLU A 1 80 ? 17.456 -3.590 -9.821 1.00 88.69 80 GLU A O 1
ATOM 594 N N . GLY A 1 81 ? 16.270 -5.417 -9.252 1.00 90.31 81 GLY A N 1
ATOM 595 C CA . GLY A 1 81 ? 15.182 -5.176 -10.200 1.00 90.31 81 GLY A CA 1
ATOM 596 C C . GLY A 1 81 ? 14.440 -3.870 -9.916 1.00 90.31 81 GLY A C 1
ATOM 597 O O . GLY A 1 81 ? 14.134 -3.120 -10.841 1.00 90.31 81 GLY A O 1
ATOM 598 N N . TYR A 1 82 ? 14.215 -3.550 -8.638 1.00 92.00 82 TYR A N 1
ATOM 599 C CA . TYR A 1 82 ? 13.573 -2.296 -8.248 1.00 92.00 82 TYR A CA 1
ATOM 600 C C . TYR A 1 82 ? 14.413 -1.070 -8.637 1.00 92.00 82 TYR A C 1
ATOM 602 O O . TYR A 1 82 ? 13.867 -0.096 -9.157 1.00 92.00 82 TYR A O 1
ATOM 610 N N . LYS A 1 83 ? 15.737 -1.113 -8.430 1.00 94.25 83 LYS A N 1
ATOM 611 C CA . LYS A 1 83 ? 16.657 -0.040 -8.842 1.00 94.25 83 LYS A CA 1
ATOM 612 C C . LYS A 1 83 ? 16.725 0.103 -10.357 1.00 94.25 83 LYS A C 1
ATOM 614 O O . LYS A 1 83 ? 16.653 1.226 -10.841 1.00 94.25 83 LYS A O 1
ATOM 619 N N . ALA A 1 84 ? 16.846 -1.008 -11.085 1.00 94.25 84 ALA A N 1
ATOM 620 C CA . ALA A 1 84 ? 16.868 -0.993 -12.545 1.00 94.25 84 ALA A CA 1
ATOM 621 C C . ALA A 1 84 ? 15.592 -0.350 -13.106 1.00 94.25 84 ALA A C 1
ATOM 623 O O . ALA A 1 84 ? 15.685 0.559 -13.923 1.00 94.25 84 ALA A O 1
ATOM 624 N N . TYR A 1 85 ? 14.424 -0.734 -12.579 1.00 95.56 85 TYR A N 1
ATOM 625 C CA . TYR A 1 85 ? 13.144 -0.118 -12.933 1.00 95.56 85 TYR A CA 1
ATOM 626 C C . TYR A 1 85 ? 13.136 1.404 -12.720 1.00 95.56 85 TYR A C 1
ATOM 628 O O . TYR A 1 85 ? 12.737 2.126 -13.620 1.00 95.56 85 TYR A O 1
ATOM 636 N N . HIS A 1 86 ? 13.617 1.916 -11.581 1.00 95.44 86 HIS A N 1
ATOM 637 C CA . HIS A 1 86 ? 13.613 3.368 -11.328 1.00 95.44 86 HIS A CA 1
ATOM 638 C C . HIS A 1 86 ? 14.596 4.153 -12.207 1.00 95.44 86 HIS A C 1
ATOM 640 O O . HIS A 1 86 ? 14.441 5.362 -12.364 1.00 95.44 86 HIS A O 1
ATOM 646 N N . LEU A 1 87 ? 15.634 3.498 -12.730 1.00 96.88 87 LEU A N 1
ATOM 647 C CA . LEU A 1 87 ? 16.603 4.128 -13.629 1.00 96.88 87 LEU A CA 1
ATOM 648 C C . LEU A 1 87 ? 16.120 4.167 -15.082 1.00 96.88 87 LEU A C 1
ATOM 650 O O . LEU A 1 87 ? 16.595 5.005 -15.845 1.00 96.88 87 LEU A O 1
ATOM 654 N N . ASP A 1 88 ? 15.201 3.279 -15.450 1.00 97.38 88 ASP A N 1
ATOM 655 C CA . ASP A 1 88 ? 14.688 3.120 -16.808 1.00 97.38 88 ASP A CA 1
ATOM 656 C C . ASP A 1 88 ? 13.179 2.860 -16.768 1.00 97.38 88 ASP A C 1
ATOM 658 O O . ASP A 1 88 ? 12.687 1.842 -17.239 1.00 97.38 88 ASP A O 1
ATOM 662 N N . GLU A 1 89 ? 12.433 3.748 -16.115 1.00 97.44 89 GLU A N 1
ATOM 663 C CA . GLU A 1 89 ? 10.992 3.578 -15.937 1.00 97.44 89 GLU A CA 1
ATOM 664 C C . GLU A 1 89 ? 10.258 3.736 -17.274 1.00 97.44 89 GLU A C 1
ATOM 666 O O . GLU A 1 89 ? 10.526 4.666 -18.040 1.00 97.44 89 GLU A O 1
ATOM 671 N N . TYR A 1 90 ? 9.319 2.827 -17.543 1.00 97.81 90 TYR A N 1
ATOM 672 C CA . TYR A 1 90 ? 8.402 2.945 -18.671 1.00 97.81 90 TYR A CA 1
ATOM 673 C C . TYR A 1 90 ? 7.491 4.171 -18.526 1.00 97.81 90 TYR A C 1
ATOM 675 O O . TYR A 1 90 ? 6.795 4.331 -17.523 1.00 97.81 90 TYR A O 1
ATOM 683 N N . ASP A 1 91 ? 7.432 4.983 -19.576 1.00 97.19 91 ASP A N 1
ATOM 684 C CA . ASP A 1 91 ? 6.478 6.082 -19.743 1.00 97.19 91 ASP A CA 1
ATOM 685 C C . ASP A 1 91 ? 6.019 6.076 -21.204 1.00 97.19 91 ASP A C 1
ATOM 687 O O . ASP A 1 91 ? 6.849 6.018 -22.108 1.00 97.19 91 ASP A O 1
ATOM 691 N N . GLU A 1 92 ? 4.709 6.115 -21.442 1.00 97.31 92 GLU A N 1
ATOM 692 C CA . GLU A 1 92 ? 4.133 5.953 -22.784 1.00 97.31 92 GLU A CA 1
ATOM 693 C C . GLU A 1 92 ? 4.662 6.993 -23.789 1.00 97.31 92 GLU A C 1
ATOM 695 O O . GLU A 1 92 ? 4.924 6.656 -24.945 1.00 97.31 92 GLU A O 1
ATOM 700 N N . ASP A 1 93 ? 4.902 8.225 -23.332 1.00 97.88 93 ASP A N 1
ATOM 701 C CA . ASP A 1 93 ? 5.334 9.340 -24.176 1.00 97.88 93 ASP A CA 1
ATOM 702 C C . ASP A 1 93 ? 6.857 9.544 -24.144 1.00 97.88 93 ASP A C 1
ATOM 704 O O . ASP A 1 93 ? 7.480 9.870 -25.158 1.00 97.88 93 ASP A O 1
ATOM 708 N N . LYS A 1 94 ? 7.471 9.401 -22.964 1.00 97.69 94 LYS A N 1
ATOM 709 C CA . LYS A 1 94 ? 8.878 9.761 -22.720 1.00 97.69 94 LYS A CA 1
ATOM 710 C C . LYS A 1 94 ? 9.828 8.582 -22.858 1.00 97.69 94 LYS A C 1
ATOM 712 O O . LYS A 1 94 ? 10.974 8.785 -23.256 1.00 97.69 94 LYS A O 1
ATOM 717 N N . ASN A 1 95 ? 9.385 7.381 -22.495 1.00 97.75 95 ASN A N 1
ATOM 718 C CA . ASN A 1 95 ? 10.217 6.184 -22.497 1.00 97.75 95 ASN A CA 1
ATOM 719 C C . ASN A 1 95 ? 9.393 4.914 -22.777 1.00 97.75 95 ASN A C 1
ATOM 721 O O . ASN A 1 95 ? 9.232 4.063 -21.896 1.00 97.75 95 ASN A O 1
ATOM 725 N N . PRO A 1 96 ? 8.880 4.749 -24.010 1.00 97.31 96 PRO A N 1
ATOM 726 C CA . PRO A 1 96 ? 8.027 3.614 -24.358 1.00 97.31 96 PRO A CA 1
ATOM 727 C C . PRO A 1 96 ? 8.774 2.269 -24.357 1.00 97.31 96 PRO A C 1
ATOM 729 O O . PRO A 1 96 ? 8.148 1.219 -24.461 1.00 97.31 96 PRO A O 1
ATOM 732 N N . ASN A 1 97 ? 10.107 2.284 -24.252 1.00 97.88 97 ASN A N 1
ATOM 733 C CA . ASN A 1 97 ? 10.939 1.084 -24.153 1.00 97.88 97 ASN A CA 1
ATOM 734 C C . ASN A 1 97 ? 11.419 0.807 -22.721 1.00 97.88 97 ASN A C 1
ATOM 736 O O . ASN A 1 97 ? 12.180 -0.140 -22.524 1.00 97.88 97 ASN A O 1
ATOM 740 N N . GLY A 1 98 ? 11.003 1.625 -21.750 1.00 97.81 98 GLY A N 1
ATOM 741 C CA . GLY A 1 98 ? 11.396 1.458 -20.360 1.00 97.81 98 GLY A CA 1
ATOM 742 C C . GLY A 1 98 ? 10.825 0.189 -19.728 1.00 97.81 98 GLY A C 1
ATOM 743 O O . GLY A 1 98 ? 9.950 -0.500 -20.261 1.00 97.81 98 GLY A O 1
ATOM 744 N N . ILE A 1 99 ? 11.322 -0.111 -18.540 1.00 97.88 99 ILE A N 1
ATOM 745 C CA . ILE A 1 99 ? 10.945 -1.253 -17.721 1.00 97.88 99 ILE A CA 1
ATOM 746 C C . ILE A 1 99 ? 9.561 -1.018 -17.103 1.00 97.88 99 ILE A C 1
ATOM 748 O O . ILE A 1 99 ? 9.311 -0.014 -16.434 1.00 97.88 99 ILE A O 1
ATOM 752 N N . ILE A 1 100 ? 8.668 -1.997 -17.268 1.00 96.88 100 ILE A N 1
ATOM 753 C CA . ILE A 1 100 ? 7.336 -2.012 -16.650 1.00 96.88 100 ILE A CA 1
ATOM 754 C C . ILE A 1 100 ? 7.399 -2.733 -15.295 1.00 96.88 100 ILE A C 1
ATOM 756 O O . ILE A 1 100 ? 7.889 -3.860 -15.188 1.00 96.88 100 ILE A O 1
ATOM 760 N N . ASN A 1 101 ? 6.860 -2.106 -14.246 1.00 94.19 101 ASN A N 1
ATOM 761 C CA . ASN A 1 101 ? 6.872 -2.655 -12.890 1.00 94.19 101 ASN A CA 1
ATOM 762 C C . ASN A 1 101 ? 5.721 -3.646 -12.646 1.00 94.19 101 ASN A C 1
ATOM 764 O O . ASN A 1 101 ? 4.609 -3.256 -12.299 1.00 94.19 101 ASN A O 1
ATOM 768 N N . PHE A 1 102 ? 6.026 -4.941 -12.745 1.00 93.44 102 PHE A N 1
ATOM 769 C CA . PHE A 1 102 ? 5.157 -6.029 -12.271 1.00 93.44 102 PHE A CA 1
ATOM 770 C C . PHE A 1 102 ? 5.571 -6.592 -10.901 1.00 93.44 102 PHE A C 1
ATOM 772 O O . PHE A 1 102 ? 4.917 -7.489 -10.374 1.00 93.44 102 PHE A O 1
ATOM 779 N N . GLY A 1 103 ? 6.662 -6.087 -10.317 1.00 91.19 103 GLY A N 1
ATOM 780 C CA . GLY A 1 103 ? 7.211 -6.583 -9.051 1.00 91.19 103 GLY A CA 1
ATOM 781 C C . GLY A 1 103 ? 6.549 -5.994 -7.803 1.00 91.19 103 GLY A C 1
ATOM 782 O O . GLY A 1 103 ? 6.763 -6.496 -6.701 1.00 91.19 103 GLY A O 1
ATOM 783 N N . THR A 1 104 ? 5.747 -4.936 -7.950 1.00 91.75 104 THR A N 1
ATOM 784 C CA . THR A 1 104 ? 5.139 -4.217 -6.822 1.00 91.75 104 THR A CA 1
ATOM 785 C C . THR A 1 104 ? 3.659 -4.555 -6.689 1.00 91.75 104 THR A C 1
ATOM 787 O O . THR A 1 104 ? 2.863 -4.307 -7.589 1.00 91.75 104 THR A O 1
ATOM 790 N N . SER A 1 105 ? 3.270 -5.092 -5.532 1.00 92.94 105 SER A N 1
ATOM 791 C CA . SER A 1 105 ? 1.866 -5.363 -5.196 1.00 92.94 105 SER A CA 1
ATOM 792 C C . SER A 1 105 ? 1.171 -4.098 -4.678 1.00 92.94 105 SER A C 1
ATOM 794 O O . SER A 1 105 ? 0.942 -3.949 -3.479 1.00 92.94 105 SER A O 1
ATOM 796 N N . GLU A 1 106 ? 0.860 -3.168 -5.579 1.00 92.81 106 GLU A N 1
ATOM 797 C CA . GLU A 1 106 ? 0.168 -1.909 -5.275 1.00 92.81 106 GLU A CA 1
ATOM 798 C C . GLU A 1 106 ? -1.238 -1.889 -5.894 1.00 92.81 106 GLU A C 1
ATOM 800 O O . GLU A 1 106 ? -1.429 -2.284 -7.043 1.00 92.81 106 GLU A O 1
ATOM 805 N N . ASN A 1 107 ? -2.236 -1.394 -5.153 1.00 93.25 107 ASN A N 1
ATOM 806 C CA . ASN A 1 107 ? -3.586 -1.188 -5.676 1.00 93.25 107 ASN A CA 1
ATOM 807 C C . ASN A 1 107 ? -3.828 0.295 -5.995 1.00 93.25 107 ASN A C 1
ATOM 809 O O . ASN A 1 107 ? -4.106 1.087 -5.095 1.00 93.25 107 ASN A O 1
ATOM 813 N N . LYS A 1 108 ? -3.787 0.644 -7.286 1.00 94.31 108 LYS A N 1
ATOM 814 C CA . LYS A 1 108 ? -4.101 1.994 -7.795 1.00 94.31 108 LYS A CA 1
ATOM 815 C C . LYS A 1 108 ? -5.556 2.158 -8.257 1.00 94.31 108 LYS A C 1
ATOM 817 O O . LYS A 1 108 ? -5.972 3.268 -8.571 1.00 94.31 108 LYS A O 1
ATOM 822 N N . LEU A 1 109 ? -6.340 1.075 -8.288 1.00 96.50 109 LEU A N 1
ATOM 823 C CA . LEU A 1 109 ? -7.668 1.045 -8.916 1.00 96.50 109 LEU A CA 1
ATOM 824 C C . LEU A 1 109 ? -8.719 1.872 -8.169 1.00 96.50 109 LEU A C 1
ATOM 826 O O . LEU A 1 109 ? -9.675 2.321 -8.783 1.00 96.50 109 LEU A O 1
ATOM 830 N N . CYS A 1 110 ? -8.548 2.066 -6.859 1.00 94.75 110 CYS A N 1
ATOM 831 C CA . CYS A 1 110 ? -9.511 2.778 -6.011 1.00 94.75 110 CYS A CA 1
ATOM 832 C C . CYS A 1 110 ? -9.041 4.189 -5.615 1.00 94.75 110 CYS A C 1
ATOM 834 O O . CYS A 1 110 ? -9.501 4.736 -4.607 1.00 94.75 110 CYS A O 1
ATOM 836 N N . PHE A 1 111 ? -8.068 4.755 -6.337 1.00 96.81 111 PHE A N 1
ATOM 837 C CA . PHE A 1 111 ? -7.484 6.051 -5.988 1.00 96.81 111 PHE A CA 1
ATOM 838 C C . PHE A 1 111 ? -8.514 7.186 -6.027 1.00 96.81 111 PHE A C 1
ATOM 840 O O . PHE A 1 111 ? -8.537 8.032 -5.135 1.00 96.81 111 PHE A O 1
ATOM 847 N N . ASP A 1 112 ? -9.392 7.183 -7.023 1.00 97.00 112 ASP A N 1
ATOM 848 C CA . ASP A 1 112 ? -10.484 8.141 -7.192 1.00 97.00 112 ASP A CA 1
ATOM 849 C C . ASP A 1 112 ? -11.439 8.151 -5.986 1.00 97.00 112 ASP A C 1
ATOM 851 O O . ASP A 1 112 ? -11.748 9.215 -5.440 1.00 97.00 112 ASP A O 1
ATOM 855 N N . LEU A 1 113 ? -11.834 6.967 -5.508 1.00 97.00 113 LEU A N 1
ATOM 856 C CA . LEU A 1 113 ? -12.717 6.805 -4.353 1.00 97.00 113 LEU A CA 1
ATOM 857 C C . LEU A 1 113 ? -12.056 7.311 -3.067 1.00 97.00 113 LEU A C 1
ATOM 859 O O . LEU A 1 113 ? -12.670 8.061 -2.300 1.00 97.00 113 LEU A O 1
ATOM 863 N N . LEU A 1 114 ? -10.798 6.922 -2.832 1.00 95.81 114 LEU A N 1
ATOM 864 C CA . LEU A 1 114 ? -10.053 7.331 -1.639 1.00 95.81 114 LEU A CA 1
ATOM 865 C C . LEU A 1 114 ? -9.751 8.831 -1.649 1.00 95.81 114 LEU A C 1
ATOM 867 O O . LEU A 1 114 ? -9.977 9.498 -0.642 1.00 95.81 114 LEU A O 1
ATOM 871 N N . SER A 1 115 ? -9.304 9.375 -2.782 1.00 96.62 115 SER A N 1
ATOM 872 C CA . SER A 1 115 ? -9.030 10.806 -2.942 1.00 96.62 115 SER A CA 1
ATOM 873 C C . SER A 1 115 ? -10.294 11.637 -2.720 1.00 96.62 115 SER A C 1
ATOM 875 O O . SER A 1 115 ? -10.282 12.603 -1.955 1.00 96.62 115 SER A O 1
ATOM 877 N N . SER A 1 116 ? -11.422 11.218 -3.302 1.00 97.44 116 SER A N 1
ATOM 878 C CA . SER A 1 116 ? -12.719 11.863 -3.084 1.00 97.44 116 SER A CA 1
ATOM 879 C C . SER A 1 116 ? -13.110 11.875 -1.603 1.00 97.44 116 SER A C 1
ATOM 881 O O . SER A 1 116 ? -13.457 12.929 -1.069 1.00 97.44 116 SER A O 1
ATOM 883 N N . ARG A 1 117 ? -12.984 10.738 -0.900 1.00 96.44 117 ARG A N 1
ATOM 884 C CA . ARG A 1 117 ? -13.312 10.644 0.532 1.00 96.44 117 ARG A CA 1
ATOM 885 C C . ARG A 1 117 ? -12.385 11.495 1.404 1.00 96.44 117 ARG A C 1
ATOM 887 O O . ARG A 1 117 ? -12.865 12.156 2.322 1.00 96.44 117 ARG A O 1
ATOM 894 N N . LEU A 1 118 ? -11.081 11.485 1.136 1.00 95.69 118 LEU A N 1
ATOM 895 C CA . LEU A 1 118 ? -10.084 12.195 1.946 1.00 95.69 118 LEU A CA 1
ATOM 896 C C . LEU A 1 118 ? -10.152 13.722 1.798 1.00 95.69 118 LEU A C 1
ATOM 898 O O . LEU A 1 118 ? -9.760 14.431 2.721 1.00 95.69 118 LEU A O 1
ATOM 902 N N . ASN A 1 119 ? -10.695 14.225 0.687 1.00 96.56 119 ASN A N 1
ATOM 903 C CA . ASN A 1 119 ? -10.889 15.659 0.444 1.00 96.56 119 ASN A CA 1
ATOM 904 C C . ASN A 1 119 ? -12.195 16.225 1.038 1.00 96.56 119 ASN A C 1
ATOM 906 O O . ASN A 1 119 ? -12.541 17.386 0.810 1.00 96.56 119 ASN A O 1
ATOM 910 N N . GLN A 1 120 ? -12.961 15.424 1.781 1.00 97.25 120 GLN A N 1
ATOM 911 C CA . GLN A 1 120 ? -14.183 15.892 2.433 1.00 97.25 120 GLN A CA 1
ATOM 912 C C . GLN A 1 120 ? -13.866 16.680 3.712 1.00 97.25 120 GLN A C 1
ATOM 914 O O . GLN A 1 120 ? -12.922 16.386 4.442 1.00 97.25 120 GLN A O 1
ATOM 919 N N . LYS A 1 121 ? -14.686 17.698 4.012 1.00 95.50 121 LYS A N 1
ATOM 920 C CA . LYS A 1 121 ? -14.437 18.657 5.107 1.00 95.50 121 LYS A CA 1
ATOM 921 C C . LYS A 1 121 ? -14.279 18.003 6.481 1.00 95.50 121 LYS A C 1
ATOM 923 O O . LYS A 1 121 ? -13.525 18.510 7.307 1.00 95.50 121 LYS A O 1
ATOM 928 N N . ASP A 1 122 ? -14.991 16.908 6.733 1.00 93.56 122 ASP A N 1
ATOM 929 C CA . ASP A 1 122 ? -14.910 16.168 7.992 1.00 93.56 122 ASP A CA 1
ATOM 930 C C . ASP A 1 122 ? -13.536 15.518 8.201 1.00 93.56 122 ASP A C 1
ATOM 932 O O . ASP A 1 122 ? -13.104 15.380 9.345 1.00 93.56 122 ASP A O 1
ATOM 936 N N . MET A 1 123 ? -12.812 15.200 7.122 1.00 92.62 123 MET A N 1
ATOM 937 C CA . MET A 1 123 ? -11.475 14.615 7.212 1.00 92.62 123 MET A CA 1
ATOM 938 C C . MET A 1 123 ? -10.385 15.612 7.608 1.00 92.62 123 MET A C 1
ATOM 940 O O . MET A 1 123 ? -9.334 15.209 8.102 1.00 92.62 123 MET A O 1
ATOM 944 N N . HIS A 1 124 ? -10.639 16.912 7.459 1.00 90.50 124 HIS A N 1
ATOM 945 C CA . HIS A 1 124 ? -9.713 17.967 7.879 1.00 90.50 124 HIS A CA 1
ATOM 946 C C . HIS A 1 124 ? -9.871 18.352 9.359 1.00 90.50 124 HIS A C 1
ATOM 948 O O . HIS A 1 124 ? -9.142 19.207 9.862 1.00 90.50 124 HIS A O 1
ATOM 954 N N . HIS A 1 125 ? -10.819 17.740 10.075 1.00 92.00 125 HIS A N 1
ATOM 955 C CA . HIS A 1 125 ? -11.053 18.029 11.483 1.00 92.00 125 HIS A CA 1
ATOM 956 C C . HIS A 1 125 ? -10.181 17.157 12.398 1.00 92.00 125 HIS A C 1
ATOM 958 O O . HIS A 1 125 ? -10.446 15.971 12.600 1.00 92.00 125 HIS A O 1
ATOM 964 N N . ILE A 1 126 ? -9.168 17.767 13.017 1.00 90.94 126 ILE A N 1
ATOM 965 C CA . ILE A 1 126 ? -8.292 17.103 13.989 1.00 90.94 126 ILE A CA 1
ATOM 966 C C . ILE A 1 126 ? -8.798 17.376 15.408 1.00 90.94 126 ILE A C 1
ATOM 968 O O . ILE A 1 126 ? -8.898 18.523 15.843 1.00 90.94 126 ILE A O 1
ATOM 972 N N . LYS A 1 127 ? -9.091 16.308 16.157 1.00 90.38 127 LYS A N 1
ATOM 973 C CA . LYS A 1 127 ? -9.474 16.397 17.574 1.00 90.38 127 LYS A CA 1
ATOM 974 C C . LYS A 1 127 ? -8.218 16.463 18.456 1.00 90.38 127 LYS A C 1
ATOM 976 O O . LYS A 1 127 ? -7.282 15.714 18.183 1.00 90.38 127 LYS A O 1
ATOM 981 N N . PRO A 1 128 ? -8.200 17.238 19.558 1.00 91.50 128 PRO A N 1
ATOM 982 C CA . PRO A 1 128 ? -7.029 17.348 20.436 1.00 91.50 128 PRO A CA 1
ATOM 983 C C . PRO A 1 128 ? -6.412 16.016 20.911 1.00 91.50 128 PRO A C 1
ATOM 985 O O . PRO A 1 128 ? -5.187 15.932 20.959 1.00 91.50 128 PRO A O 1
ATOM 988 N N . PRO A 1 129 ? -7.185 14.945 21.201 1.00 87.44 129 PRO A N 1
ATOM 989 C CA . PRO A 1 129 ? -6.607 13.649 21.566 1.00 87.44 129 PRO A CA 1
ATOM 990 C C . PRO A 1 129 ? -5.772 12.977 20.467 1.00 87.44 129 PRO A C 1
ATOM 992 O O . PRO A 1 129 ? -4.962 12.118 20.785 1.00 87.44 129 PRO A O 1
ATOM 995 N N . LEU A 1 130 ? -5.952 13.346 19.191 1.00 90.06 130 LEU A N 1
ATOM 996 C CA . LEU A 1 130 ? -5.149 12.822 18.075 1.00 90.06 130 LEU A CA 1
ATOM 997 C C . LEU A 1 130 ? -3.742 13.437 18.023 1.00 90.06 130 LEU A C 1
ATOM 999 O O . LEU A 1 130 ? -2.886 12.944 17.299 1.00 90.06 130 LEU A O 1
ATOM 1003 N N . LEU A 1 131 ? -3.507 14.520 18.771 1.00 92.94 131 LEU A N 1
ATOM 1004 C CA . LEU A 1 131 ? -2.199 15.169 18.883 1.00 92.94 131 LEU A CA 1
ATOM 1005 C C . LEU A 1 131 ? -1.340 14.564 20.003 1.00 92.94 131 LEU A C 1
ATOM 1007 O O . LEU A 1 131 ? -0.189 14.954 20.176 1.00 92.94 131 LEU A O 1
ATOM 1011 N N . GLN A 1 132 ? -1.906 13.649 20.788 1.00 91.19 132 GLN A N 1
ATOM 1012 C CA . GLN A 1 132 ? -1.234 12.986 21.899 1.00 91.19 132 GLN A CA 1
ATOM 1013 C C . GLN A 1 132 ? -0.927 11.541 21.522 1.00 91.19 132 GLN A C 1
ATOM 1015 O O . GLN A 1 132 ? -1.640 10.937 20.720 1.00 91.19 132 GLN A O 1
ATOM 1020 N N . TYR A 1 133 ? 0.119 10.973 22.123 1.00 90.00 133 TYR A N 1
ATOM 1021 C CA . TYR A 1 133 ? 0.406 9.554 21.950 1.00 90.00 133 TYR A CA 1
ATOM 1022 C C . TYR A 1 133 ? -0.789 8.724 22.438 1.00 90.00 133 TYR A C 1
ATOM 1024 O O . TYR A 1 133 ? -1.175 8.851 23.605 1.00 90.00 133 TYR A O 1
ATOM 1032 N N . PRO A 1 134 ? -1.395 7.893 21.570 1.00 84.69 134 PRO A N 1
ATOM 1033 C CA . PRO A 1 134 ? -2.458 7.002 21.996 1.00 84.69 134 PRO A CA 1
ATOM 1034 C C . PRO A 1 134 ? -1.898 5.898 22.896 1.00 84.69 134 PRO A C 1
ATOM 1036 O O . PRO A 1 134 ? -0.685 5.704 23.010 1.00 84.69 134 PRO A O 1
ATOM 1039 N N . ASP A 1 135 ? -2.800 5.121 23.499 1.00 87.62 135 ASP A N 1
ATOM 1040 C CA . ASP A 1 135 ? -2.396 3.838 24.060 1.00 87.62 135 ASP A CA 1
ATOM 1041 C C . ASP A 1 135 ? -1.775 2.939 22.970 1.00 87.62 135 ASP A C 1
ATOM 1043 O O . ASP A 1 135 ? -1.983 3.121 21.766 1.00 87.62 135 ASP A O 1
ATOM 1047 N N . TRP A 1 136 ? -1.010 1.931 23.391 1.00 87.00 136 TRP A N 1
ATOM 1048 C CA . TRP A 1 136 ? -0.357 0.993 22.472 1.00 87.00 136 TRP A CA 1
ATOM 1049 C C . TRP A 1 136 ? -1.348 0.153 21.647 1.00 87.00 136 TRP A C 1
ATOM 1051 O O . TRP A 1 136 ? -0.947 -0.481 20.673 1.00 87.00 136 TRP A O 1
ATOM 1061 N N . LYS A 1 137 ? -2.637 0.133 22.018 1.00 90.12 137 LYS A N 1
ATOM 1062 C CA . LYS A 1 137 ? -3.694 -0.561 21.271 1.00 90.12 137 LYS A CA 1
ATOM 1063 C C . LYS A 1 137 ? -4.251 0.303 20.139 1.00 90.12 137 LYS A C 1
ATOM 1065 O O . LYS A 1 137 ? -4.933 -0.233 19.265 1.00 90.12 137 LYS A O 1
ATOM 1070 N N . GLY A 1 138 ? -3.990 1.605 20.142 1.00 89.56 138 GLY A N 1
ATOM 1071 C CA . GLY A 1 138 ? -4.541 2.563 19.196 1.00 89.56 138 GLY A CA 1
ATOM 1072 C C . GLY A 1 138 ? -5.973 2.991 19.529 1.00 89.56 138 GLY A C 1
ATOM 1073 O O . GLY A 1 138 ? -6.685 2.395 20.347 1.00 89.56 138 GLY A O 1
ATOM 1074 N N . HIS A 1 139 ? -6.425 4.044 18.844 1.00 90.38 139 HIS A N 1
ATOM 1075 C CA . HIS A 1 139 ? -7.705 4.691 19.126 1.00 90.38 139 HIS A CA 1
ATOM 1076 C C . HIS A 1 139 ? -8.912 3.754 18.957 1.00 90.38 139 HIS A C 1
ATOM 1078 O O . HIS A 1 139 ? -9.110 3.140 17.906 1.00 90.38 139 HIS A O 1
ATOM 1084 N N . MET A 1 140 ? -9.785 3.725 19.972 1.00 91.38 140 MET A N 1
ATOM 1085 C CA . MET A 1 140 ? -11.027 2.936 19.967 1.00 91.38 140 MET A CA 1
ATOM 1086 C C . MET A 1 140 ? -11.921 3.221 18.754 1.00 91.38 140 MET A C 1
ATOM 1088 O O . MET A 1 140 ? -12.521 2.296 18.214 1.00 91.38 140 MET A O 1
ATOM 1092 N N . CYS A 1 141 ? -12.005 4.479 18.300 1.00 91.06 141 CYS A N 1
ATOM 1093 C CA . CYS A 1 141 ? -12.825 4.836 17.140 1.00 91.06 141 CYS A CA 1
ATOM 1094 C C . CYS A 1 141 ? -12.391 4.082 15.876 1.00 91.06 141 CYS A C 1
ATOM 1096 O O . CYS A 1 141 ? -13.240 3.526 15.188 1.00 91.06 141 CYS A O 1
ATOM 1098 N N . LEU A 1 142 ? -11.085 3.987 15.619 1.00 92.25 142 LEU A N 1
ATOM 1099 C CA . LEU A 1 142 ? -10.555 3.264 14.467 1.00 92.25 142 LEU A CA 1
ATOM 1100 C C . LEU A 1 142 ? -10.781 1.757 14.609 1.00 92.25 142 LEU A C 1
ATOM 1102 O O . LEU A 1 142 ? -11.214 1.107 13.662 1.00 92.25 142 LEU A O 1
ATOM 1106 N N . ARG A 1 143 ? -10.557 1.198 15.803 1.00 94.56 143 ARG A N 1
ATOM 1107 C CA . ARG A 1 143 ? -10.783 -0.234 16.054 1.00 94.56 143 ARG A CA 1
ATOM 1108 C C . ARG A 1 143 ? -12.241 -0.643 15.854 1.00 94.56 143 ARG A C 1
ATOM 1110 O O . ARG A 1 143 ? -12.494 -1.702 15.288 1.00 94.56 143 ARG A O 1
ATOM 1117 N N . ASN A 1 144 ? -13.189 0.211 16.244 1.00 95.94 144 ASN A N 1
ATOM 1118 C CA . ASN A 1 144 ? -14.614 -0.002 15.986 1.00 95.94 144 ASN A CA 1
ATOM 1119 C C . ASN A 1 144 ? -14.926 -0.068 14.485 1.00 95.94 144 ASN A C 1
ATOM 1121 O O . ASN A 1 144 ? -15.677 -0.944 14.053 1.00 95.94 144 ASN A O 1
ATOM 1125 N N . GLU A 1 145 ? -14.366 0.852 13.696 1.00 96.06 145 GLU A N 1
ATOM 1126 C CA . GLU A 1 145 ? -14.564 0.867 12.242 1.00 96.06 145 GLU A CA 1
ATOM 1127 C C . GLU A 1 145 ? -13.906 -0.341 11.569 1.00 96.06 145 GLU A C 1
ATOM 1129 O O . GLU A 1 145 ? -14.540 -0.988 10.742 1.00 96.06 145 GLU A O 1
ATOM 1134 N N . ILE A 1 146 ? -12.683 -0.711 11.966 1.00 95.75 146 ILE A N 1
ATOM 1135 C CA . ILE A 1 146 ? -11.979 -1.884 11.423 1.00 95.75 146 ILE A CA 1
ATOM 1136 C C . ILE A 1 146 ? -12.747 -3.172 11.731 1.00 95.75 146 ILE A C 1
ATOM 1138 O O . ILE A 1 146 ? -12.966 -3.983 10.833 1.00 95.75 146 ILE A O 1
ATOM 1142 N N . ALA A 1 147 ? -13.198 -3.360 12.974 1.00 95.94 147 ALA A N 1
ATOM 1143 C CA . ALA A 1 147 ? -13.969 -4.539 13.357 1.00 95.94 147 ALA A CA 1
ATOM 1144 C C . ALA A 1 147 ? -15.256 -4.665 12.525 1.00 95.94 147 ALA A C 1
ATOM 1146 O O . ALA A 1 147 ? -15.563 -5.744 12.007 1.00 95.94 147 ALA A O 1
ATOM 1147 N N . ARG A 1 148 ? -15.974 -3.550 12.323 1.00 97.06 148 ARG A N 1
ATOM 1148 C CA . ARG A 1 148 ? -17.150 -3.508 11.443 1.00 97.06 148 ARG A CA 1
ATOM 1149 C C . ARG A 1 148 ? -16.794 -3.783 9.988 1.00 97.06 148 ARG A C 1
ATOM 1151 O O . ARG A 1 148 ? -17.490 -4.566 9.348 1.00 97.06 148 ARG A O 1
ATOM 1158 N N . PHE A 1 149 ? -15.717 -3.189 9.482 1.00 96.75 149 PHE A N 1
ATOM 1159 C CA . PHE A 1 149 ? -15.273 -3.372 8.105 1.00 96.75 149 PHE A CA 1
ATOM 1160 C C . PHE A 1 149 ? -14.944 -4.839 7.810 1.00 96.75 149 PHE A C 1
ATOM 1162 O O . PHE A 1 149 ? -15.485 -5.415 6.867 1.00 96.75 149 PHE A O 1
ATOM 1169 N N . LEU A 1 150 ? -14.132 -5.469 8.661 1.00 95.56 150 LEU A N 1
ATOM 1170 C CA . LEU A 1 150 ? -13.735 -6.869 8.509 1.00 95.56 150 LEU A CA 1
ATOM 1171 C C . LEU A 1 150 ? -14.932 -7.821 8.629 1.00 95.56 150 LEU A C 1
ATOM 1173 O O . LEU A 1 150 ? -15.067 -8.757 7.842 1.00 95.56 150 LEU A O 1
ATOM 1177 N N . SER A 1 151 ? -15.838 -7.558 9.573 1.00 95.31 151 SER A N 1
ATOM 1178 C CA . SER A 1 151 ? -17.034 -8.387 9.755 1.00 95.31 151 SER A CA 1
ATOM 1179 C C . SER A 1 151 ? -17.994 -8.265 8.569 1.00 95.31 151 SER A C 1
ATOM 1181 O O . SER A 1 151 ? -18.473 -9.266 8.041 1.00 95.31 151 SER A O 1
ATOM 1183 N N . TYR A 1 152 ? -18.275 -7.038 8.126 1.00 96.38 152 TYR A N 1
ATOM 1184 C CA . TYR A 1 152 ? -19.319 -6.780 7.139 1.00 96.38 152 TYR A CA 1
ATOM 1185 C C . TYR A 1 152 ? -18.837 -6.902 5.690 1.00 96.38 152 TYR A C 1
ATOM 1187 O O . TYR A 1 152 ? -19.503 -7.561 4.888 1.00 96.38 152 TYR A O 1
ATOM 1195 N N . TYR A 1 153 ? -17.707 -6.279 5.342 1.00 95.75 153 TYR A N 1
ATOM 1196 C CA . TYR A 1 153 ? -17.194 -6.244 3.968 1.00 95.75 153 TYR A CA 1
ATOM 1197 C C . TYR A 1 153 ? -16.283 -7.431 3.667 1.00 95.75 153 TYR A C 1
ATOM 1199 O O . TYR A 1 153 ? -16.457 -8.067 2.632 1.00 95.75 153 TYR A O 1
ATOM 1207 N N . CYS A 1 154 ? -15.374 -7.785 4.582 1.00 95.00 154 CYS A N 1
ATOM 1208 C CA . CYS A 1 154 ? -14.478 -8.933 4.388 1.00 95.00 154 CYS A CA 1
ATOM 1209 C C . CYS A 1 154 ? -15.111 -10.279 4.767 1.00 95.00 154 CYS A C 1
ATOM 1211 O O . CYS A 1 154 ? -14.471 -11.311 4.587 1.00 95.00 154 CYS A O 1
ATOM 1213 N N . LYS A 1 155 ? -16.355 -10.276 5.271 1.00 94.88 155 LYS A N 1
ATOM 1214 C CA . LYS A 1 155 ? -17.123 -11.481 5.628 1.00 94.88 155 LYS A CA 1
ATOM 1215 C C . LYS A 1 155 ? -16.362 -12.401 6.584 1.00 94.88 155 LYS A C 1
ATOM 1217 O O . LYS A 1 155 ? -16.307 -13.611 6.376 1.00 94.88 155 LYS A O 1
ATOM 1222 N N . ALA A 1 156 ? -15.764 -11.820 7.627 1.00 93.06 156 ALA A N 1
ATOM 1223 C CA . ALA A 1 156 ? -15.088 -12.605 8.651 1.00 93.06 156 ALA A CA 1
ATOM 1224 C C . ALA A 1 156 ? -16.017 -13.710 9.211 1.00 93.06 156 ALA A C 1
ATOM 1226 O O . ALA A 1 156 ? -17.210 -13.449 9.395 1.00 93.06 156 ALA A O 1
ATOM 1227 N N . PRO A 1 157 ? -15.495 -14.916 9.519 1.00 92.50 157 PRO A N 1
ATOM 1228 C CA . PRO A 1 157 ? -16.314 -16.052 9.962 1.00 92.50 157 PRO A CA 1
ATOM 1229 C C . PRO A 1 157 ? -17.164 -15.780 11.211 1.00 92.50 157 PRO A C 1
ATOM 1231 O O . PRO A 1 157 ? -18.234 -16.360 11.370 1.00 92.50 157 PRO A O 1
ATOM 1234 N N . ALA A 1 158 ? -16.699 -14.886 12.086 1.00 91.75 158 ALA A N 1
ATOM 1235 C CA . ALA A 1 158 ? -17.442 -14.389 13.234 1.00 91.75 158 ALA A CA 1
ATOM 1236 C C . ALA A 1 158 ? -17.269 -12.863 13.346 1.00 91.75 158 ALA A C 1
ATOM 1238 O O . ALA A 1 158 ? -16.198 -12.354 13.001 1.00 91.75 158 ALA A O 1
ATOM 1239 N N . PRO A 1 159 ? -18.278 -12.122 13.846 1.00 91.75 159 PRO A N 1
ATOM 1240 C CA . PRO A 1 159 ? -18.147 -10.687 14.076 1.00 91.75 159 PRO A CA 1
ATOM 1241 C C . PRO A 1 159 ? -16.991 -10.358 15.030 1.00 91.75 159 PRO A C 1
ATOM 1243 O O . PRO A 1 159 ? -16.913 -10.891 16.139 1.00 91.75 159 PRO A O 1
ATOM 1246 N N . LEU A 1 160 ? -16.101 -9.455 14.612 1.00 92.69 160 LEU A N 1
ATOM 1247 C CA . LEU A 1 160 ? -14.948 -9.053 15.413 1.00 92.69 160 LEU A CA 1
ATOM 1248 C C . LEU A 1 160 ? -15.357 -8.084 16.524 1.00 92.69 160 LEU A C 1
ATOM 1250 O O . LEU A 1 160 ? -16.118 -7.139 16.306 1.00 92.69 160 LEU A O 1
ATOM 1254 N N . LYS A 1 161 ? -14.764 -8.274 17.706 1.00 93.19 161 LYS A N 1
ATOM 1255 C CA . LYS A 1 161 ? -14.806 -7.288 18.788 1.00 93.19 161 LYS A CA 1
ATOM 1256 C C . LYS A 1 161 ? -13.670 -6.264 18.608 1.00 93.19 161 LYS A C 1
ATOM 1258 O O . LYS A 1 161 ? -12.545 -6.669 18.302 1.00 93.19 161 LYS A O 1
ATOM 1263 N N . PRO A 1 162 ? -13.910 -4.958 18.819 1.00 93.06 162 PRO A N 1
ATOM 1264 C CA . PRO A 1 162 ? -12.888 -3.907 18.702 1.00 93.0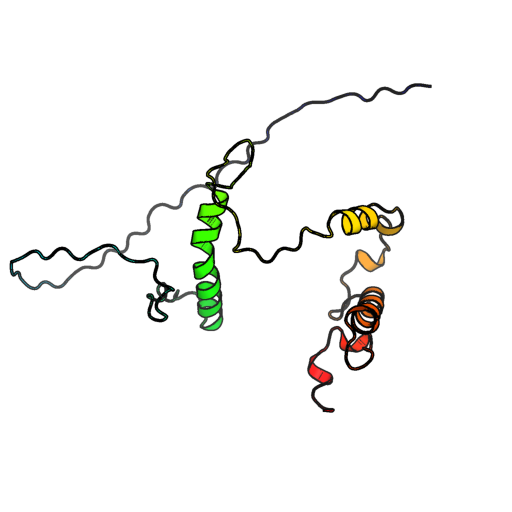6 162 PRO A CA 1
ATOM 1265 C C . PRO A 1 162 ? -11.651 -4.119 19.590 1.00 93.06 162 PRO A C 1
ATOM 1267 O O . PRO A 1 162 ? -10.553 -3.648 19.282 1.00 93.06 162 PRO A O 1
ATOM 1270 N N . GLU A 1 163 ? -11.803 -4.831 20.703 1.00 91.12 163 GLU A N 1
ATOM 1271 C CA . GLU A 1 163 ? -10.723 -5.175 21.630 1.00 91.12 163 GLU A CA 1
ATOM 1272 C C . GLU A 1 163 ? -9.723 -6.164 21.016 1.00 91.12 163 GLU A C 1
ATOM 1274 O O . GLU A 1 163 ? -8.549 -6.156 21.392 1.00 91.12 163 GLU A O 1
ATOM 1279 N N . ASN A 1 164 ? -10.163 -6.955 20.033 1.00 89.00 164 ASN A N 1
ATOM 1280 C CA . ASN A 1 164 ? -9.376 -8.026 19.419 1.00 89.00 164 ASN A CA 1
ATOM 1281 C C . ASN A 1 164 ? -8.576 -7.547 18.200 1.00 89.00 164 ASN A C 1
ATOM 1283 O O . ASN A 1 164 ? -7.649 -8.228 17.774 1.00 89.00 164 ASN A O 1
ATOM 1287 N N . VAL A 1 165 ? -8.880 -6.356 17.667 1.00 87.44 165 VAL A N 1
ATOM 1288 C CA . VAL A 1 165 ? -8.197 -5.784 16.490 1.00 87.44 165 VAL A CA 1
ATOM 1289 C C . VAL A 1 165 ? -6.697 -5.576 16.740 1.00 87.44 165 VAL A C 1
ATOM 1291 O O . VAL A 1 165 ? -5.896 -5.773 15.834 1.00 87.44 165 VAL A O 1
ATOM 1294 N N . SER A 1 166 ? -6.308 -5.235 17.971 1.00 73.94 166 SER A N 1
ATOM 1295 C CA . SER A 1 166 ? -4.903 -4.967 18.334 1.00 73.94 166 SER A CA 1
ATOM 1296 C C . SER A 1 166 ? -4.261 -6.059 19.182 1.00 73.94 166 SER A C 1
ATOM 1298 O O . SER A 1 166 ? -3.114 -5.915 19.596 1.00 73.94 166 SER A O 1
ATOM 1300 N N . ASN A 1 167 ? -4.988 -7.137 19.480 1.00 63.97 167 ASN A N 1
ATOM 1301 C CA . ASN A 1 167 ? -4.450 -8.248 20.255 1.00 63.97 167 ASN A CA 1
ATOM 1302 C C . ASN A 1 167 ? -4.909 -9.595 19.679 1.00 63.97 167 ASN A C 1
ATOM 1304 O O . ASN A 1 167 ? -5.763 -10.261 20.266 1.00 63.97 167 ASN A O 1
ATOM 1308 N N . PRO A 1 168 ? -4.336 -10.016 18.539 1.00 53.25 168 PRO A N 1
ATOM 1309 C CA . PRO A 1 168 ? -4.670 -11.300 17.928 1.00 53.25 168 PRO A CA 1
ATOM 1310 C C . PRO A 1 168 ? -4.235 -12.514 18.772 1.00 53.25 168 PRO A C 1
ATOM 1312 O O . PRO A 1 168 ? -4.660 -13.629 18.494 1.00 53.25 168 PRO A O 1
ATOM 1315 N N . VAL A 1 169 ? -3.413 -12.330 19.815 1.00 50.72 169 VAL A N 1
ATOM 1316 C CA . VAL A 1 169 ? -2.795 -13.439 20.565 1.00 50.72 169 VAL A CA 1
ATOM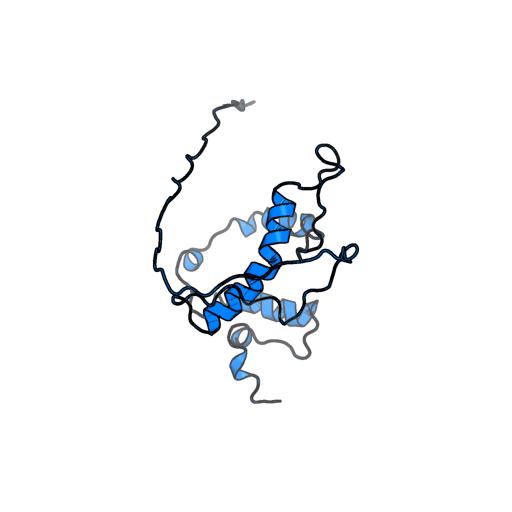 1317 C C . VAL A 1 169 ? -3.745 -14.085 21.587 1.00 50.72 169 VAL A C 1
ATOM 1319 O O . VAL A 1 169 ? -3.530 -15.228 21.969 1.00 50.72 169 VAL A O 1
ATOM 1322 N N . LEU A 1 170 ? -4.832 -13.419 21.998 1.00 46.97 170 LEU A N 1
ATOM 1323 C CA . LEU A 1 170 ? -5.747 -13.952 23.025 1.00 46.97 170 LEU A CA 1
ATOM 1324 C C . LEU A 1 170 ? -7.000 -14.661 22.484 1.00 46.97 170 LEU A C 1
ATOM 1326 O O . LEU A 1 170 ? -7.839 -15.065 23.279 1.00 46.97 170 LEU A O 1
ATOM 1330 N N . GLN A 1 171 ? -7.155 -14.827 21.166 1.00 47.78 171 GLN A N 1
ATOM 1331 C CA . GLN A 1 171 ? -8.310 -15.547 20.597 1.00 47.78 171 GLN A CA 1
ATOM 1332 C C . GLN A 1 171 ? -7.991 -16.944 20.050 1.00 47.78 171 GLN A C 1
ATOM 1334 O O . GLN A 1 171 ? -8.909 -17.662 19.672 1.00 47.78 171 GLN A O 1
ATOM 1339 N N . LEU A 1 172 ? -6.723 -17.366 20.043 1.00 48.56 172 LEU A N 1
ATOM 1340 C CA . LEU A 1 172 ? -6.336 -18.723 19.627 1.00 48.56 172 LEU A CA 1
ATOM 1341 C C . LEU A 1 172 ? -6.482 -19.773 20.744 1.00 48.56 172 LEU A C 1
ATOM 1343 O O . LEU A 1 172 ? -6.116 -20.923 20.541 1.00 48.56 172 LEU A O 1
ATOM 1347 N N . SER A 1 173 ? -7.002 -19.400 21.918 1.00 43.03 173 SER A N 1
ATOM 1348 C CA . SER A 1 173 ? -7.257 -20.331 23.026 1.00 43.03 173 SER A CA 1
ATOM 1349 C C . SER A 1 173 ? -8.692 -20.870 23.080 1.00 43.03 173 SER A C 1
ATOM 1351 O O . SER A 1 173 ? -9.020 -21.568 24.033 1.00 43.03 173 SER A O 1
ATOM 1353 N N . GLU A 1 174 ? -9.552 -20.545 22.109 1.00 40.78 174 GLU A N 1
ATOM 1354 C CA . GLU A 1 174 ? -10.964 -20.979 22.093 1.00 40.78 174 GLU A CA 1
ATOM 1355 C C . GLU A 1 174 ? -11.430 -21.547 20.736 1.00 40.78 174 GLU A C 1
ATOM 1357 O O . GLU A 1 174 ? -12.613 -21.465 20.405 1.00 40.78 174 GLU A O 1
ATOM 1362 N N . ILE A 1 175 ? -10.523 -22.143 19.950 1.00 41.38 175 ILE A N 1
ATOM 1363 C CA . ILE A 1 175 ? -10.876 -22.996 18.797 1.00 41.38 175 ILE A CA 1
ATOM 1364 C C . ILE A 1 175 ? -10.105 -24.309 18.889 1.00 41.38 175 ILE A C 1
ATOM 1366 O O . ILE A 1 175 ? -8.876 -24.237 19.115 1.00 41.38 175 ILE A O 1
#

Foldseek 3Di:
DDDDDDDDDDDDDDDDDDDDDDDDDDDDDDDDDDDDDDDDDDDDDDDPDPDDPVPPQPPQPPPDDPVRSVVVVVCVVCPVVVVQCVVFPDDVPPHPPGDDDPPDPDDPPCVVVVVVVCPDPVNPDDDPVNVDDDPPQDDLVVLVVVQCCCVPVVVPVDRDDSSCSRPVPPPVVPD